Protein AF-A0A9J6BD45-F1 (afdb_monomer_lite)

Structure (mmCIF, N/CA/C/O backbone):
data_AF-A0A9J6BD45-F1
#
_entry.id   AF-A0A9J6BD45-F1
#
loop_
_atom_site.group_PDB
_atom_site.id
_atom_site.type_symbol
_atom_site.label_atom_id
_atom_site.label_alt_id
_atom_site.label_comp_id
_atom_site.label_asym_id
_atom_site.label_entity_id
_atom_site.label_seq_id
_atom_site.pdbx_PDB_ins_code
_atom_site.Cartn_x
_atom_site.Cartn_y
_atom_site.Cartn_z
_atom_site.occupancy
_atom_site.B_iso_or_equiv
_atom_site.auth_seq_id
_atom_site.auth_comp_id
_atom_site.auth_asym_id
_atom_site.auth_atom_id
_atom_site.pdbx_PDB_model_num
ATOM 1 N N . MET A 1 1 ? -12.258 -20.167 32.793 1.00 43.69 1 MET A N 1
ATOM 2 C CA . MET A 1 1 ? -11.867 -18.745 32.753 1.00 43.69 1 MET A CA 1
ATOM 3 C C . MET A 1 1 ? -11.374 -18.462 31.351 1.00 43.69 1 MET A C 1
ATOM 5 O O . MET A 1 1 ? -10.321 -18.962 31.007 1.00 43.69 1 MET A O 1
ATOM 9 N N . GLU A 1 2 ? -12.124 -17.722 30.542 1.00 37.53 2 GLU A N 1
ATOM 10 C CA . GLU A 1 2 ? -11.587 -17.156 29.301 1.00 37.53 2 GLU A CA 1
ATOM 11 C C . GLU A 1 2 ? -12.403 -15.904 28.984 1.00 37.53 2 GLU A C 1
ATOM 13 O O . GLU A 1 2 ? -13.541 -15.961 28.519 1.00 37.53 2 GLU A O 1
ATOM 18 N N . LYS A 1 3 ? -11.871 -14.748 29.385 1.00 37.03 3 LYS A N 1
ATOM 19 C CA . LYS A 1 3 ? -12.479 -13.459 29.067 1.00 37.03 3 LYS A CA 1
ATOM 20 C C . LYS A 1 3 ? -12.136 -13.164 27.607 1.00 37.03 3 LYS A C 1
ATOM 22 O O . LYS A 1 3 ? -11.042 -12.687 27.330 1.00 37.03 3 LYS A O 1
ATOM 27 N N . LYS A 1 4 ? -13.060 -13.436 26.677 1.00 37.62 4 LYS A N 1
ATOM 28 C CA . LYS A 1 4 ? -13.018 -12.829 25.338 1.00 37.62 4 LYS A CA 1
ATOM 29 C C . LYS A 1 4 ? -13.137 -11.320 25.531 1.00 37.62 4 LYS A C 1
ATOM 31 O O . LYS A 1 4 ? -14.224 -10.817 25.817 1.00 37.62 4 LYS A O 1
ATOM 36 N N . SER A 1 5 ? -12.005 -10.626 25.457 1.00 43.41 5 SER A N 1
ATOM 37 C CA . SER A 1 5 ? -11.968 -9.170 25.473 1.00 43.41 5 SER A CA 1
ATOM 38 C C . SER A 1 5 ? -12.724 -8.696 24.238 1.00 43.41 5 SER A C 1
ATOM 40 O O . SER A 1 5 ? -12.263 -8.873 23.112 1.00 43.41 5 SER A O 1
ATOM 42 N N . LYS A 1 6 ? -13.944 -8.190 24.437 1.00 41.09 6 LYS A N 1
ATOM 43 C CA . LYS A 1 6 ? -14.666 -7.467 23.395 1.00 41.09 6 LYS A CA 1
ATOM 44 C C . LYS A 1 6 ? -13.800 -6.255 23.092 1.00 41.09 6 LYS A C 1
ATOM 46 O O . LYS A 1 6 ? -13.668 -5.391 23.954 1.00 41.09 6 LYS A O 1
ATOM 51 N N . ASN A 1 7 ? -13.160 -6.252 21.925 1.00 47.22 7 ASN A N 1
ATOM 52 C CA . ASN A 1 7 ? -12.361 -5.134 21.455 1.00 47.22 7 ASN A CA 1
ATOM 53 C C . ASN A 1 7 ? -13.336 -3.967 21.265 1.00 47.22 7 ASN A C 1
ATOM 55 O O . ASN A 1 7 ? -14.047 -3.881 20.267 1.00 47.22 7 ASN A O 1
ATOM 59 N N . GLN A 1 8 ? -13.503 -3.166 22.314 1.00 48.44 8 GLN A N 1
ATOM 60 C CA . GLN A 1 8 ? -14.312 -1.966 22.279 1.00 48.44 8 GLN A CA 1
ATOM 61 C C . GLN A 1 8 ? -13.598 -1.046 21.302 1.00 48.44 8 GLN A C 1
ATOM 63 O O . GLN A 1 8 ? -12.519 -0.556 21.620 1.00 48.44 8 GLN A O 1
ATOM 68 N N . ALA A 1 9 ? -14.161 -0.895 20.101 1.00 58.53 9 ALA A N 1
ATOM 69 C CA . ALA A 1 9 ? -13.656 0.027 19.101 1.00 58.53 9 ALA A CA 1
ATOM 70 C C . ALA A 1 9 ? -13.528 1.395 19.773 1.00 58.53 9 ALA A C 1
ATOM 72 O O . ALA A 1 9 ? -14.531 2.048 20.079 1.00 58.53 9 ALA A O 1
ATOM 73 N N . ILE A 1 10 ? -12.291 1.781 20.089 1.00 56.69 10 ILE A N 1
ATOM 74 C CA . ILE A 1 10 ? -11.979 3.149 20.463 1.00 56.69 10 ILE A CA 1
ATOM 75 C C . ILE A 1 10 ? -12.428 3.942 19.245 1.00 56.69 10 ILE A C 1
ATOM 77 O O . ILE A 1 10 ? -11.870 3.769 18.163 1.00 56.69 10 ILE A O 1
ATOM 81 N N . ARG A 1 11 ? -13.502 4.724 19.390 1.00 59.75 11 ARG A N 1
ATOM 82 C CA . ARG A 1 11 ? -13.937 5.655 18.351 1.00 59.75 11 ARG A CA 1
ATOM 83 C C . ARG A 1 11 ? -12.852 6.715 18.271 1.00 59.75 11 ARG A C 1
ATOM 85 O O . ARG A 1 11 ? -12.879 7.690 19.011 1.00 59.75 11 ARG A O 1
ATOM 92 N N . ASN A 1 12 ? -11.831 6.423 17.478 1.00 62.75 12 ASN A N 1
ATOM 93 C CA . ASN A 1 12 ? -10.694 7.292 17.294 1.00 62.75 12 ASN A CA 1
ATOM 94 C C . ASN A 1 12 ? -11.179 8.425 16.392 1.00 62.75 12 ASN A C 1
ATOM 96 O O . ASN A 1 12 ? -11.493 8.208 15.227 1.00 62.75 12 ASN A O 1
ATOM 100 N N . GLU A 1 13 ? -11.341 9.609 16.973 1.00 82.69 13 GLU A N 1
ATOM 101 C CA . GLU A 1 13 ? -11.826 10.803 16.268 1.00 82.69 13 GLU A CA 1
ATOM 102 C C . GLU A 1 13 ? -10.762 11.356 15.303 1.00 82.69 13 GLU A C 1
ATOM 104 O O . GLU A 1 13 ? -11.057 12.165 14.425 1.00 82.69 13 GLU A O 1
ATOM 109 N N . CYS A 1 14 ? -9.513 10.910 15.470 1.00 87.38 14 CYS A N 1
ATOM 110 C CA . CYS A 1 14 ? -8.401 11.213 14.586 1.00 87.38 14 CYS A CA 1
ATOM 111 C C . CYS A 1 14 ? -8.625 10.623 13.189 1.00 87.38 14 CYS A C 1
ATOM 113 O O . CYS A 1 14 ? -9.105 9.501 13.038 1.00 87.38 14 CYS A O 1
ATOM 115 N N . VAL A 1 15 ? -8.201 11.368 12.165 1.00 90.75 15 VAL A N 1
ATOM 116 C CA . VAL A 1 15 ? -8.173 10.882 10.780 1.00 90.75 15 VAL A CA 1
ATOM 117 C C . VAL A 1 15 ? -7.337 9.608 1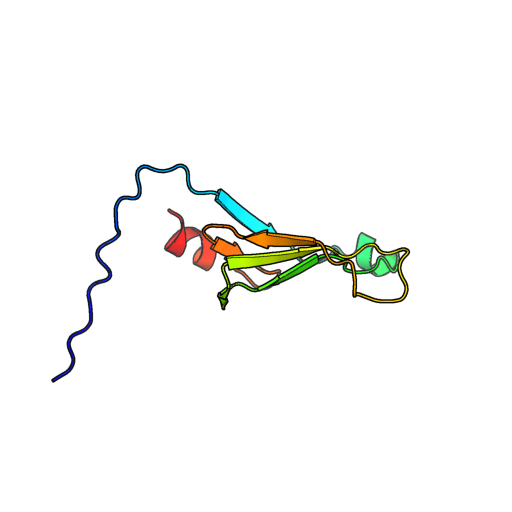0.715 1.00 90.75 15 VAL A C 1
ATOM 119 O O . VAL A 1 15 ? -6.148 9.642 11.026 1.00 90.75 15 VAL A O 1
ATOM 122 N N . GLN A 1 16 ? -7.958 8.513 10.281 1.00 91.19 16 GLN A N 1
ATOM 123 C CA . GLN A 1 16 ? -7.266 7.250 10.052 1.00 91.19 16 GLN A CA 1
ATOM 124 C C . GLN A 1 16 ? -6.608 7.255 8.672 1.00 91.19 16 GLN A C 1
ATOM 126 O O . GLN A 1 16 ? -7.248 7.561 7.661 1.00 91.19 16 GLN A O 1
ATOM 131 N N . VAL A 1 17 ? -5.327 6.900 8.626 1.00 95.00 17 VAL A N 1
ATOM 132 C CA . VAL A 1 17 ? -4.538 6.806 7.398 1.00 95.00 17 VAL A CA 1
ATOM 133 C C . VAL A 1 17 ? -4.097 5.366 7.203 1.00 95.00 17 VAL A C 1
ATOM 135 O O . VAL A 1 17 ? -3.400 4.782 8.031 1.00 95.00 17 VAL A O 1
ATOM 138 N N . ILE A 1 18 ? -4.491 4.804 6.065 1.00 94.75 18 ILE A N 1
ATOM 139 C CA . ILE A 1 18 ? -4.298 3.395 5.736 1.00 94.75 18 ILE A CA 1
ATOM 140 C C . ILE A 1 18 ? -3.581 3.285 4.397 1.00 94.75 18 ILE A C 1
ATOM 142 O O . ILE A 1 18 ? -3.863 4.040 3.463 1.00 94.75 18 ILE A O 1
ATOM 146 N N . VAL A 1 19 ? -2.679 2.310 4.283 1.00 97.44 19 VAL A N 1
ATOM 147 C CA . VAL A 1 19 ? -1.962 2.027 3.034 1.00 97.44 19 VAL A CA 1
ATOM 148 C C . VAL A 1 19 ? -2.269 0.624 2.534 1.00 97.44 19 VAL A C 1
ATOM 150 O O . VAL A 1 19 ? -2.183 -0.349 3.273 1.00 97.44 19 VAL A O 1
ATOM 153 N N . ARG A 1 20 ? -2.554 0.497 1.236 1.00 96.81 20 ARG A N 1
ATOM 154 C CA . ARG A 1 20 ? -2.678 -0.795 0.557 1.00 96.81 20 ARG A CA 1
ATOM 155 C C . ARG A 1 20 ? -1.719 -0.879 -0.619 1.00 96.81 20 ARG A C 1
ATOM 157 O O . ARG A 1 20 ? -1.782 -0.064 -1.538 1.00 96.81 20 ARG A O 1
ATOM 164 N N . CYS A 1 21 ? -0.883 -1.909 -0.625 1.00 97.25 21 CYS A N 1
ATOM 165 C CA . CYS A 1 21 ? -0.030 -2.238 -1.757 1.00 97.25 21 CYS A CA 1
ATOM 166 C C . CYS A 1 21 ? -0.684 -3.342 -2.596 1.00 97.25 21 CYS A C 1
ATOM 168 O O . CYS A 1 21 ? -0.966 -4.429 -2.096 1.00 97.25 21 CYS A O 1
ATOM 170 N N . ARG A 1 22 ? -0.945 -3.068 -3.879 1.00 96.12 22 ARG A N 1
ATOM 171 C CA . ARG A 1 22 ? -1.450 -4.083 -4.816 1.00 96.12 22 ARG A CA 1
ATOM 172 C C . ARG A 1 22 ? -0.327 -5.039 -5.255 1.00 96.12 22 ARG A C 1
ATOM 174 O O . ARG A 1 22 ? 0.832 -4.627 -5.270 1.00 96.12 22 ARG A O 1
ATOM 181 N N . PRO A 1 23 ? -0.652 -6.259 -5.718 1.00 96.44 23 PRO A N 1
ATOM 182 C CA . PRO A 1 23 ? 0.303 -7.083 -6.454 1.00 96.44 23 PRO A CA 1
ATOM 183 C C . PRO A 1 23 ? 0.869 -6.352 -7.681 1.00 96.44 23 PRO A C 1
ATOM 185 O O . PRO A 1 23 ? 0.189 -5.509 -8.285 1.00 96.44 23 PRO A O 1
ATOM 188 N N . GLN A 1 24 ? 2.088 -6.713 -8.091 1.00 96.19 24 GLN A N 1
ATOM 189 C CA . GLN A 1 24 ? 2.626 -6.289 -9.384 1.00 96.19 24 GLN A CA 1
ATOM 190 C C . GLN A 1 24 ? 1.737 -6.822 -10.516 1.00 96.19 24 GLN A C 1
ATOM 192 O O . GLN A 1 24 ? 1.279 -7.962 -10.505 1.00 96.19 24 GLN A O 1
ATOM 197 N N . SER A 1 25 ? 1.472 -5.972 -11.496 1.00 97.12 25 SER A N 1
ATOM 198 C CA . SER A 1 25 ? 0.710 -6.306 -12.690 1.00 97.12 25 SER A CA 1
ATOM 199 C C . SER A 1 25 ? 1.565 -7.112 -13.663 1.00 97.12 25 SER A C 1
ATOM 201 O O . SER A 1 25 ? 2.792 -7.006 -13.677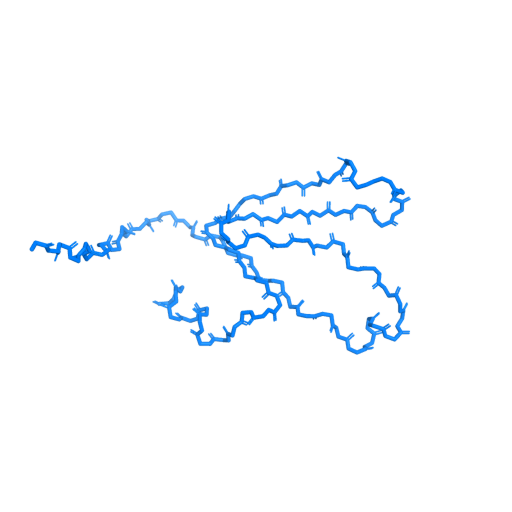 1.00 97.12 25 SER A O 1
ATOM 203 N N . ASN A 1 26 ? 0.911 -7.840 -14.569 1.00 97.75 26 ASN A N 1
ATOM 204 C CA . ASN A 1 26 ? 1.601 -8.619 -15.600 1.00 97.75 26 ASN A CA 1
ATOM 205 C C . ASN A 1 26 ? 2.548 -7.768 -16.461 1.00 97.75 26 ASN A C 1
ATOM 207 O O . ASN A 1 26 ? 3.593 -8.254 -16.877 1.00 97.75 26 ASN A O 1
ATOM 211 N N . LYS A 1 27 ? 2.214 -6.491 -16.704 1.00 98.12 27 LYS A N 1
ATOM 212 C CA . LYS A 1 27 ? 3.085 -5.566 -17.448 1.00 98.12 27 LYS A CA 1
ATOM 213 C C . LYS A 1 27 ? 4.363 -5.240 -16.677 1.00 98.12 27 LYS A C 1
ATOM 215 O O . LYS A 1 27 ? 5.427 -5.173 -17.277 1.00 98.12 27 LYS A O 1
ATOM 220 N N . GLU A 1 28 ? 4.264 -5.055 -15.362 1.00 97.44 28 GLU A N 1
ATOM 221 C CA . GLU A 1 28 ? 5.424 -4.755 -14.514 1.00 97.44 28 GLU A CA 1
ATOM 222 C C . GLU A 1 28 ? 6.342 -5.970 -14.367 1.00 97.44 28 GLU A C 1
ATOM 224 O O . GLU A 1 28 ? 7.563 -5.828 -14.425 1.00 97.44 28 GLU A O 1
ATOM 229 N N . ILE A 1 29 ? 5.751 -7.162 -14.250 1.00 96.81 29 ILE A N 1
ATOM 230 C CA . ILE A 1 29 ? 6.487 -8.430 -14.221 1.00 96.81 29 ILE A CA 1
ATOM 231 C C . ILE A 1 29 ? 7.187 -8.664 -15.567 1.00 96.81 29 ILE A C 1
ATOM 233 O O . ILE A 1 29 ? 8.381 -8.950 -15.592 1.00 96.81 29 ILE A O 1
ATOM 237 N N . ALA A 1 30 ? 6.482 -8.480 -16.691 1.00 97.94 30 ALA A N 1
ATOM 238 C CA . ALA A 1 30 ? 7.056 -8.623 -18.032 1.00 97.94 30 ALA A CA 1
ATOM 239 C C . ALA A 1 30 ? 8.177 -7.606 -18.312 1.00 97.94 30 ALA A C 1
ATOM 241 O O . ALA A 1 30 ? 9.121 -7.914 -19.034 1.00 97.94 30 ALA A O 1
ATOM 242 N N . GLY A 1 31 ? 8.090 -6.413 -17.719 1.00 96.94 31 GLY A N 1
ATOM 243 C CA . GLY A 1 31 ? 9.135 -5.388 -17.764 1.00 96.94 31 GLY A CA 1
ATOM 244 C C . GLY A 1 31 ? 10.309 -5.628 -16.810 1.00 96.94 31 GLY A C 1
ATOM 245 O O . GLY A 1 31 ? 11.203 -4.787 -16.751 1.00 96.94 31 GLY A O 1
ATOM 246 N N . ALA A 1 32 ? 10.311 -6.734 -16.054 1.00 95.19 32 ALA A N 1
ATOM 247 C CA . ALA A 1 32 ? 11.314 -7.061 -15.039 1.00 95.19 32 ALA A CA 1
ATOM 248 C C . ALA A 1 32 ?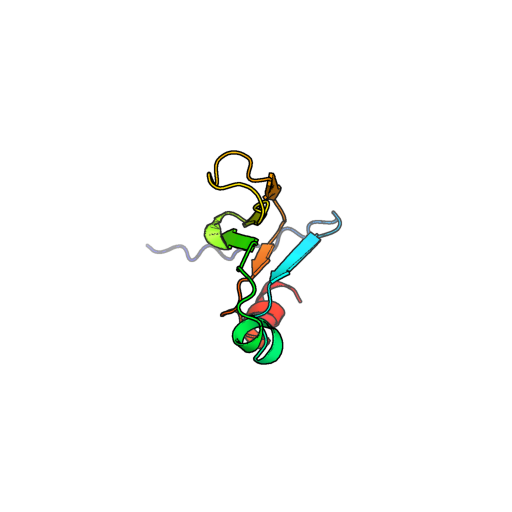 11.545 -5.928 -14.015 1.00 95.19 32 ALA A C 1
ATOM 250 O O . ALA A 1 32 ? 12.667 -5.700 -13.552 1.00 95.19 32 ALA A O 1
ATOM 251 N N . TYR A 1 33 ? 10.485 -5.199 -13.649 1.00 95.12 33 TYR A N 1
ATOM 252 C CA . TYR A 1 33 ? 10.593 -4.130 -12.661 1.00 95.12 33 TYR A CA 1
ATOM 253 C C . TYR A 1 33 ? 10.755 -4.693 -11.251 1.00 95.12 33 TYR A C 1
ATOM 255 O O . TYR A 1 33 ? 10.012 -5.573 -10.810 1.00 95.12 33 TYR A O 1
ATOM 263 N N . LYS A 1 34 ? 11.716 -4.134 -10.513 1.00 92.56 34 LYS A N 1
ATOM 264 C CA . LYS A 1 34 ? 11.979 -4.514 -9.125 1.00 92.56 34 LYS A CA 1
ATOM 265 C C . LYS A 1 34 ? 10.817 -4.088 -8.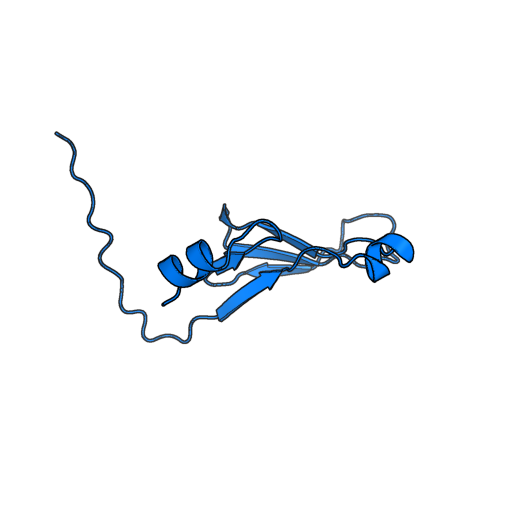229 1.00 92.56 34 LYS A C 1
ATOM 267 O O . LYS A 1 34 ? 10.375 -2.941 -8.284 1.00 92.56 34 LYS A O 1
ATOM 272 N N . GLN A 1 35 ? 10.394 -4.976 -7.336 1.00 93.19 35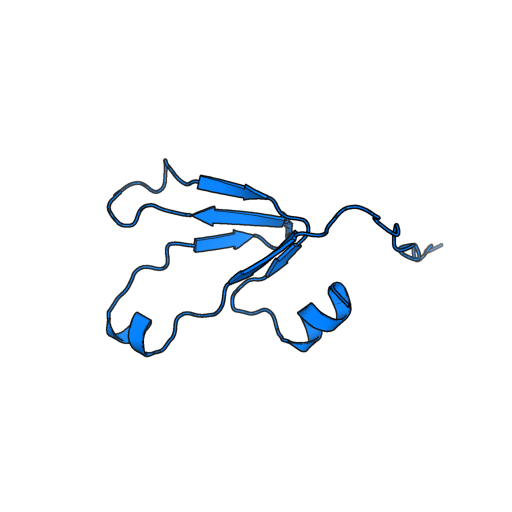 GLN A N 1
ATOM 273 C CA . GLN A 1 35 ? 9.545 -4.594 -6.215 1.00 93.19 35 GLN A CA 1
ATOM 274 C C . GLN A 1 35 ? 10.374 -3.795 -5.201 1.00 93.19 35 GLN A C 1
ATOM 276 O O . GLN A 1 35 ? 11.363 -4.287 -4.653 1.00 93.19 35 GLN A O 1
ATOM 281 N N . VAL A 1 36 ? 9.968 -2.546 -4.973 1.00 94.69 36 VAL A N 1
ATOM 282 C CA . VAL A 1 36 ? 10.664 -1.590 -4.093 1.00 94.69 36 VAL A CA 1
ATOM 283 C C . VAL A 1 36 ? 9.868 -1.224 -2.844 1.00 94.69 36 VAL A C 1
ATOM 285 O O . VAL A 1 36 ? 10.317 -0.384 -2.073 1.00 94.69 36 VAL A O 1
ATOM 288 N N . VAL A 1 37 ? 8.701 -1.832 -2.642 1.00 96.25 37 VAL A N 1
ATOM 289 C CA . VAL A 1 37 ? 7.876 -1.637 -1.448 1.00 96.25 37 VAL A CA 1
ATOM 290 C C . VAL A 1 37 ? 7.762 -2.969 -0.722 1.00 96.25 37 VAL A C 1
ATOM 292 O O . VAL A 1 37 ? 7.345 -3.966 -1.315 1.00 96.25 37 VAL A O 1
ATOM 295 N N . GLU A 1 38 ? 8.132 -2.967 0.551 1.00 95.75 38 GLU A N 1
ATOM 296 C CA . GLU A 1 38 ? 7.913 -4.069 1.484 1.00 95.75 38 GLU A CA 1
ATOM 297 C C . GLU A 1 38 ? 6.871 -3.630 2.511 1.00 95.75 38 GLU A C 1
ATOM 299 O O . GLU A 1 38 ? 6.913 -2.501 3.009 1.00 95.75 38 GLU A O 1
ATOM 304 N N . VAL A 1 39 ? 5.907 -4.500 2.797 1.00 97.62 39 VAL A N 1
ATOM 305 C CA . VAL A 1 39 ? 4.757 -4.174 3.644 1.00 97.62 39 VAL A CA 1
ATOM 306 C C . VAL A 1 39 ? 4.758 -5.095 4.849 1.00 97.62 39 VAL A C 1
ATOM 308 O O . VAL A 1 39 ? 4.831 -6.312 4.706 1.00 97.62 39 VAL A O 1
ATOM 311 N N . TYR A 1 40 ? 4.613 -4.515 6.037 1.00 97.19 40 TYR A N 1
ATOM 312 C CA . TYR A 1 40 ? 4.583 -5.234 7.304 1.00 97.19 40 TYR A CA 1
ATOM 313 C C . TYR A 1 40 ? 3.244 -4.998 8.021 1.00 97.19 40 TYR A C 1
ATOM 315 O O . TYR A 1 40 ? 3.191 -4.158 8.925 1.00 97.19 40 TYR A O 1
ATOM 323 N N . PRO A 1 41 ? 2.171 -5.744 7.674 1.00 95.50 41 PRO A N 1
ATOM 324 C CA . PRO A 1 41 ? 0.844 -5.595 8.288 1.00 95.50 41 PRO A CA 1
ATOM 325 C C . PRO A 1 41 ? 0.880 -5.657 9.815 1.00 95.50 41 PRO A C 1
ATOM 327 O O . PRO A 1 41 ? 0.395 -4.753 10.485 1.00 95.50 41 PRO A O 1
ATOM 330 N N . ASN A 1 42 ? 1.602 -6.637 10.369 1.00 94.06 42 ASN A N 1
ATOM 331 C CA . ASN A 1 42 ? 1.751 -6.827 11.819 1.00 94.06 42 ASN A CA 1
ATOM 332 C C . ASN A 1 42 ? 2.423 -5.648 12.549 1.00 94.06 42 ASN A C 1
ATOM 334 O O . ASN A 1 42 ? 2.398 -5.600 13.776 1.00 94.06 42 ASN A O 1
ATOM 338 N N . ARG A 1 43 ? 3.090 -4.744 11.819 1.00 94.69 43 ARG A N 1
ATOM 339 C CA . ARG A 1 43 ? 3.778 -3.566 12.369 1.00 94.69 43 ARG A CA 1
ATOM 340 C C . ARG A 1 43 ? 3.096 -2.250 11.991 1.00 94.69 43 ARG A C 1
ATOM 342 O O . ARG A 1 43 ? 3.579 -1.209 12.421 1.00 94.69 43 ARG A O 1
ATOM 349 N N . GLY A 1 44 ? 2.056 -2.276 11.152 1.00 96.25 44 GLY A N 1
ATOM 350 C CA . GLY A 1 44 ? 1.473 -1.057 10.585 1.00 96.25 44 GLY A CA 1
ATOM 351 C C . GLY A 1 44 ? 2.487 -0.237 9.778 1.00 96.25 44 GLY A C 1
ATOM 352 O O . GLY A 1 44 ? 2.428 0.987 9.792 1.00 96.25 44 GLY A O 1
ATOM 353 N N . ALA A 1 45 ? 3.466 -0.879 9.129 1.00 97.81 45 ALA A N 1
ATOM 354 C CA . ALA A 1 45 ? 4.602 -0.179 8.529 1.00 97.81 45 ALA A CA 1
ATOM 355 C C . ALA A 1 45 ? 4.911 -0.611 7.091 1.00 97.81 45 ALA A C 1
ATOM 357 O O . ALA A 1 45 ? 4.708 -1.767 6.716 1.00 97.81 45 ALA A O 1
ATOM 358 N N . ILE A 1 46 ? 5.468 0.311 6.305 1.00 98.00 46 ILE A N 1
ATOM 359 C CA . ILE A 1 46 ? 6.022 0.032 4.974 1.00 98.00 46 ILE A CA 1
ATOM 360 C C . ILE A 1 46 ? 7.473 0.496 4.887 1.00 98.00 46 ILE A C 1
ATOM 362 O O . ILE A 1 46 ? 7.849 1.517 5.466 1.00 98.00 46 ILE A O 1
ATOM 366 N N . GLU A 1 47 ? 8.267 -0.227 4.108 1.00 96.94 47 GLU A N 1
ATOM 367 C CA . GLU A 1 47 ? 9.624 0.159 3.741 1.00 96.94 47 GLU A CA 1
ATOM 368 C C . GLU A 1 47 ? 9.713 0.383 2.232 1.00 96.94 47 GLU A C 1
ATOM 370 O O . GLU A 1 47 ? 9.246 -0.438 1.441 1.00 96.94 47 GLU A O 1
ATOM 375 N N . ILE A 1 48 ? 10.321 1.500 1.833 1.00 96.06 48 ILE A N 1
ATOM 376 C CA . ILE A 1 48 ? 10.539 1.855 0.428 1.00 96.06 48 ILE A CA 1
ATOM 377 C C . ILE A 1 48 ? 12.039 1.879 0.140 1.00 96.06 48 ILE A C 1
ATOM 379 O O . ILE A 1 48 ? 12.796 2.584 0.815 1.00 96.06 48 ILE A O 1
ATOM 383 N N . PHE A 1 49 ? 12.458 1.137 -0.885 1.00 94.56 49 PHE A N 1
ATOM 384 C CA . PHE A 1 49 ? 13.854 1.012 -1.310 1.00 94.56 49 PHE A CA 1
ATOM 385 C C . PHE A 1 49 ? 14.141 1.848 -2.557 1.00 94.56 49 PHE A C 1
ATOM 387 O O . PHE A 1 49 ? 13.316 1.953 -3.465 1.00 94.56 49 PHE A O 1
ATOM 394 N N . ASN A 1 50 ? 15.351 2.394 -2.642 1.00 92.12 50 ASN A N 1
ATOM 395 C CA . ASN A 1 50 ? 15.851 2.987 -3.874 1.00 92.12 50 ASN A CA 1
ATOM 396 C C . ASN A 1 50 ? 16.299 1.866 -4.837 1.00 92.12 50 ASN A C 1
ATOM 398 O O . ASN A 1 50 ? 17.208 1.111 -4.492 1.00 92.12 50 ASN A O 1
ATOM 402 N N . PRO A 1 51 ? 15.715 1.730 -6.044 1.00 90.06 51 PRO A N 1
ATOM 403 C CA . PRO A 1 51 ? 16.071 0.653 -6.975 1.00 90.06 51 PRO A CA 1
ATOM 404 C C . PRO A 1 51 ? 17.503 0.744 -7.531 1.00 90.06 51 PRO A C 1
ATOM 406 O O . PRO A 1 51 ? 18.000 -0.260 -8.062 1.00 90.06 51 PRO A O 1
ATOM 409 N N . ASN A 1 52 ? 18.130 1.924 -7.424 1.00 89.25 52 ASN A N 1
ATOM 410 C CA . ASN A 1 52 ? 19.494 2.206 -7.881 1.00 89.25 52 ASN A CA 1
ATOM 411 C C . ASN A 1 52 ? 20.559 1.880 -6.825 1.00 89.25 52 ASN A C 1
ATOM 413 O O . ASN A 1 52 ? 21.740 1.832 -7.155 1.00 89.25 52 ASN A O 1
ATOM 417 N N . GLU A 1 53 ? 20.162 1.667 -5.571 1.00 86.75 53 GLU A N 1
ATOM 418 C CA . GLU A 1 53 ? 21.090 1.279 -4.513 1.00 86.75 53 GLU A CA 1
ATOM 419 C C . GLU A 1 53 ? 21.253 -0.241 -4.480 1.00 86.75 53 GLU A C 1
ATOM 421 O O . GLU A 1 53 ? 20.285 -1.003 -4.538 1.00 86.75 53 GLU A O 1
ATOM 426 N N . THR A 1 54 ? 22.507 -0.687 -4.400 1.00 77.00 54 THR A N 1
ATOM 427 C CA . THR A 1 54 ? 22.846 -2.114 -4.326 1.00 77.00 54 THR A CA 1
ATOM 428 C C . THR A 1 54 ? 22.557 -2.680 -2.937 1.00 77.00 54 THR A C 1
ATOM 430 O O . THR A 1 54 ? 22.154 -3.836 -2.812 1.00 77.00 54 THR A O 1
ATOM 433 N N . THR A 1 55 ? 22.737 -1.868 -1.892 1.00 78.69 55 THR A N 1
ATOM 434 C CA . THR A 1 55 ? 22.439 -2.240 -0.508 1.00 78.69 55 THR A CA 1
ATOM 435 C C . THR A 1 55 ? 21.061 -1.703 -0.122 1.00 78.69 5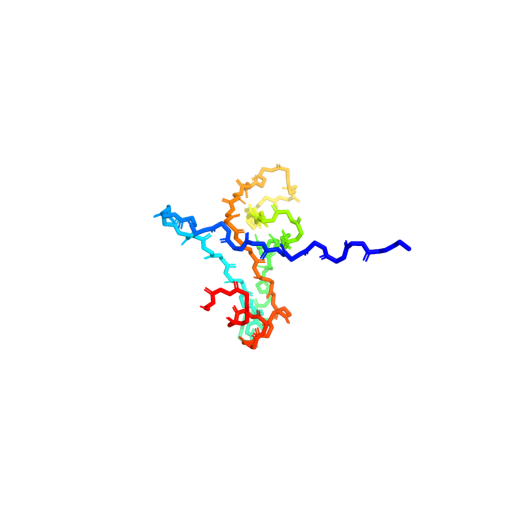5 THR A C 1
ATOM 437 O O . THR A 1 55 ? 20.708 -0.564 -0.409 1.00 78.69 55 THR A O 1
ATOM 440 N N . ARG A 1 56 ? 20.241 -2.522 0.547 1.00 79.44 56 ARG A N 1
ATOM 441 C CA . ARG A 1 56 ? 18.913 -2.113 1.053 1.00 79.44 56 ARG A CA 1
ATOM 442 C C . ARG A 1 56 ? 19.000 -1.304 2.359 1.00 79.44 56 ARG A C 1
ATOM 444 O O . ARG A 1 56 ? 18.071 -1.319 3.163 1.00 79.44 56 ARG A O 1
ATOM 451 N N . GLU A 1 57 ? 20.126 -0.639 2.590 1.00 80.62 57 GLU A N 1
ATOM 452 C CA . GLU A 1 57 ? 20.457 -0.011 3.871 1.00 80.62 57 GLU A CA 1
ATOM 453 C C . GLU A 1 57 ? 19.765 1.346 4.050 1.00 80.62 57 GLU A C 1
ATOM 455 O O . GLU A 1 57 ? 19.263 1.617 5.138 1.00 80.62 57 GLU A O 1
ATOM 460 N N . ASN A 1 58 ? 19.607 2.149 2.987 1.00 85.38 58 ASN A N 1
ATOM 461 C CA . ASN A 1 58 ? 18.921 3.453 3.057 1.00 85.38 58 ASN A CA 1
ATOM 462 C C . ASN A 1 58 ? 17.425 3.363 2.725 1.00 85.38 58 ASN A C 1
ATOM 464 O O . ASN A 1 58 ? 16.875 4.151 1.949 1.00 85.38 58 ASN A O 1
ATOM 468 N N . LYS A 1 59 ? 16.741 2.373 3.296 1.00 92.69 59 LYS A N 1
ATOM 469 C CA . LYS A 1 59 ? 15.289 2.241 3.144 1.00 92.69 59 LYS A CA 1
ATOM 470 C C . LYS A 1 59 ? 14.550 3.314 3.943 1.00 92.69 59 LYS A C 1
ATOM 472 O O . LYS A 1 59 ? 14.928 3.645 5.066 1.00 92.69 59 LYS A O 1
ATOM 477 N N . LYS A 1 60 ? 13.463 3.836 3.378 1.00 95.50 60 LYS A N 1
ATOM 478 C CA . LYS A 1 60 ? 12.571 4.768 4.080 1.00 95.50 60 LYS A CA 1
ATOM 479 C C . LYS A 1 60 ? 11.451 3.987 4.752 1.00 95.50 60 LYS A C 1
ATOM 481 O O . LYS A 1 60 ? 10.720 3.283 4.062 1.00 95.50 60 LYS A O 1
ATOM 486 N N . LEU A 1 61 ? 11.330 4.127 6.070 1.00 96.69 61 LEU A N 1
ATOM 487 C CA . LEU A 1 61 ? 10.297 3.493 6.886 1.00 96.69 61 LEU A CA 1
ATOM 488 C C . LEU A 1 61 ? 9.173 4.491 7.179 1.00 96.69 61 LEU A C 1
ATOM 490 O O . LEU A 1 61 ? 9.439 5.599 7.642 1.00 96.69 61 LEU A O 1
ATOM 494 N N . PHE A 1 62 ? 7.930 4.074 6.958 1.00 98.12 62 PHE A N 1
ATOM 495 C CA . PHE A 1 62 ? 6.734 4.838 7.312 1.00 98.12 62 PHE A CA 1
ATOM 496 C C . PHE A 1 62 ? 5.766 3.960 8.100 1.00 98.12 62 PHE A C 1
ATOM 498 O O . PHE A 1 62 ? 5.662 2.763 7.830 1.00 98.12 62 PHE A O 1
ATOM 505 N N . THR A 1 63 ? 5.050 4.559 9.049 1.00 97.81 63 THR A N 1
ATOM 506 C CA . THR A 1 63 ? 4.050 3.894 9.894 1.00 97.81 63 THR A CA 1
ATOM 507 C C . THR A 1 63 ? 2.678 4.524 9.694 1.00 97.81 63 THR A C 1
ATOM 509 O O . THR A 1 63 ? 2.574 5.740 9.539 1.00 97.81 63 THR A O 1
ATOM 512 N N . TYR A 1 64 ? 1.645 3.694 9.731 1.00 96.88 64 TYR A N 1
ATOM 513 C CA . TYR A 1 64 ? 0.249 4.038 9.479 1.00 96.88 64 TYR A CA 1
ATOM 514 C C . TYR A 1 64 ? -0.654 3.300 10.471 1.00 96.88 64 TYR A C 1
ATOM 516 O O . TYR A 1 64 ? -0.192 2.395 11.168 1.00 96.88 64 TYR A O 1
ATOM 524 N N . ASP A 1 65 ? -1.940 3.651 10.508 1.00 94.62 65 ASP A N 1
ATOM 525 C CA . ASP A 1 65 ? -2.911 2.981 11.382 1.00 94.62 65 ASP A CA 1
ATOM 526 C C . ASP A 1 65 ? -3.124 1.516 10.972 1.00 94.62 65 ASP A C 1
ATOM 528 O O . ASP A 1 65 ? -3.237 0.639 11.824 1.00 94.62 65 ASP A O 1
ATOM 532 N N . ALA A 1 66 ? -3.116 1.244 9.663 1.00 94.81 66 ALA A N 1
ATOM 533 C CA . ALA A 1 66 ? -3.113 -0.104 9.105 1.00 94.81 66 ALA A CA 1
ATOM 534 C C . ALA A 1 66 ? -2.388 -0.137 7.754 1.00 94.81 66 ALA A C 1
ATOM 536 O O . ALA A 1 66 ? -2.402 0.833 6.985 1.00 94.81 66 ALA A O 1
ATOM 537 N N . VAL A 1 67 ? -1.764 -1.277 7.445 1.00 97.44 67 VAL A N 1
ATOM 538 C CA . VAL A 1 67 ? -1.127 -1.514 6.145 1.00 97.44 67 VAL A CA 1
ATOM 539 C C . VAL A 1 67 ? -1.487 -2.894 5.604 1.00 97.44 67 VAL A C 1
ATOM 541 O O . VAL A 1 67 ? -1.464 -3.887 6.327 1.00 97.44 67 VAL A O 1
ATOM 544 N N . TYR A 1 68 ? -1.764 -2.960 4.305 1.00 97.12 68 TYR A N 1
ATOM 545 C CA . TYR A 1 68 ? -2.225 -4.164 3.621 1.00 97.12 68 TYR A CA 1
ATOM 546 C C . TYR A 1 68 ? -1.295 -4.521 2.466 1.00 97.12 68 TYR A C 1
ATOM 548 O O . TYR A 1 68 ? -0.986 -3.678 1.618 1.00 97.12 68 TYR A O 1
ATOM 556 N N . ASN A 1 69 ? -0.844 -5.774 2.433 1.00 95.12 69 ASN A N 1
ATOM 557 C CA . ASN A 1 69 ? 0.020 -6.295 1.377 1.00 95.12 69 ASN A CA 1
ATOM 558 C C . ASN A 1 69 ? -0.797 -6.772 0.156 1.00 95.12 69 ASN A C 1
ATOM 560 O O . ASN A 1 69 ? -2.024 -6.660 0.106 1.00 95.12 69 ASN A O 1
ATOM 564 N N . SER A 1 70 ? -0.098 -7.338 -0.829 1.00 93.81 70 SER A N 1
ATOM 565 C CA . SER A 1 70 ? -0.680 -7.853 -2.073 1.00 93.81 70 SER A CA 1
ATOM 566 C C . SER A 1 70 ? -1.675 -9.004 -1.884 1.00 93.81 70 SER A C 1
ATOM 568 O O . SER A 1 70 ? -2.476 -9.265 -2.778 1.00 93.81 70 SER A O 1
ATOM 570 N N . GLU A 1 71 ? -1.626 -9.691 -0.746 1.00 94.56 71 GLU A N 1
ATOM 571 C CA . GLU A 1 71 ? -2.472 -10.846 -0.431 1.00 94.56 71 GLU A CA 1
ATOM 572 C C . GLU A 1 71 ? -3.792 -10.429 0.237 1.00 94.56 71 GLU A C 1
ATOM 574 O O . GLU A 1 71 ? -4.719 -11.233 0.342 1.00 94.56 71 GLU A O 1
ATOM 579 N N . ALA A 1 72 ? -3.909 -9.167 0.665 1.00 94.62 72 ALA A N 1
ATOM 580 C CA . ALA A 1 72 ? -5.097 -8.658 1.330 1.00 94.62 72 ALA A CA 1
ATOM 581 C C . ALA A 1 72 ? -6.317 -8.633 0.392 1.00 94.62 72 ALA A C 1
ATOM 583 O O . ALA A 1 72 ? -6.339 -7.965 -0.655 1.00 94.62 72 ALA A O 1
ATOM 584 N N . THR A 1 73 ? -7.370 -9.338 0.809 1.00 95.75 73 THR A N 1
ATOM 585 C CA . THR A 1 73 ? -8.632 -9.416 0.071 1.00 95.75 73 THR A CA 1
ATOM 586 C C . THR A 1 73 ? -9.487 -8.171 0.294 1.00 95.75 73 THR A C 1
ATOM 588 O O . THR A 1 73 ? -9.370 -7.484 1.307 1.00 95.75 73 THR A O 1
ATOM 591 N N . GLN A 1 74 ? -10.389 -7.888 -0.651 1.00 94.75 74 GLN A N 1
ATOM 592 C CA . GLN A 1 74 ? -11.364 -6.800 -0.505 1.00 94.75 74 GLN A CA 1
ATOM 593 C C . GLN A 1 74 ? -12.193 -6.943 0.773 1.00 94.75 74 GLN A C 1
ATOM 595 O O . GLN A 1 74 ? -12.415 -5.955 1.462 1.00 94.75 74 GLN A O 1
ATOM 600 N N . GLN A 1 75 ? -12.630 -8.171 1.066 1.00 94.88 75 GLN A N 1
ATOM 601 C CA . GLN A 1 75 ? -13.466 -8.458 2.224 1.00 94.88 75 GLN A CA 1
ATOM 602 C C . GLN A 1 75 ? -12.710 -8.190 3.524 1.00 94.88 75 GLN A C 1
ATOM 604 O O . GLN A 1 75 ? -13.221 -7.477 4.373 1.00 94.88 75 GLN A O 1
ATOM 609 N N . ALA A 1 76 ? -11.470 -8.677 3.639 1.00 91.56 76 ALA A N 1
ATOM 610 C CA . ALA A 1 76 ? -10.661 -8.471 4.838 1.00 91.56 76 ALA A CA 1
ATOM 611 C C . ALA A 1 76 ? -10.433 -6.981 5.140 1.00 91.56 76 ALA A C 1
ATOM 613 O O . ALA A 1 76 ? -10.536 -6.569 6.287 1.00 91.56 76 ALA A O 1
ATOM 614 N N . ILE A 1 77 ? -10.171 -6.168 4.109 1.00 92.50 77 ILE A N 1
ATOM 615 C CA . ILE A 1 77 ? -9.999 -4.718 4.281 1.00 92.50 77 ILE A CA 1
ATOM 616 C C . ILE A 1 77 ? -11.324 -4.058 4.671 1.00 92.50 77 ILE A C 1
ATOM 618 O O . ILE A 1 77 ? -11.340 -3.194 5.536 1.00 92.50 77 ILE A O 1
ATOM 622 N N . TYR A 1 78 ? -12.436 -4.448 4.043 1.00 92.88 78 TYR A N 1
ATOM 623 C CA . TYR A 1 78 ? -13.749 -3.899 4.376 1.00 92.88 78 TYR A CA 1
ATOM 624 C C . TYR A 1 78 ? -14.126 -4.189 5.833 1.00 92.88 78 TYR A C 1
ATOM 626 O O . TYR A 1 78 ? -14.490 -3.266 6.548 1.00 92.88 78 TYR A O 1
ATOM 634 N N . ASP A 1 79 ? -13.967 -5.438 6.275 1.00 91.31 79 ASP A N 1
ATOM 635 C CA . ASP A 1 79 ? -14.337 -5.882 7.625 1.00 91.31 79 ASP A CA 1
ATOM 636 C C . ASP A 1 79 ? -13.515 -5.203 8.734 1.00 91.31 79 ASP A C 1
ATOM 638 O O . ASP A 1 79 ? -13.959 -5.138 9.880 1.00 91.31 79 ASP A O 1
ATOM 642 N N . GLU A 1 80 ? -12.303 -4.739 8.419 1.00 87.06 80 GLU A N 1
ATOM 643 C CA . GLU A 1 80 ? -11.415 -4.084 9.382 1.00 87.06 80 GLU A CA 1
ATOM 644 C C . GLU A 1 80 ? -11.551 -2.554 9.385 1.00 87.06 80 GLU A C 1
ATOM 646 O O . GLU A 1 80 ? -11.338 -1.925 10.421 1.00 87.06 80 GLU A O 1
ATOM 651 N N . VAL A 1 81 ? -11.890 -1.949 8.243 1.00 84.19 81 VAL A N 1
ATOM 652 C CA . VAL A 1 81 ? -11.808 -0.491 8.041 1.00 84.19 81 VAL A CA 1
ATOM 653 C C . VAL A 1 81 ? -13.171 0.208 8.036 1.00 84.19 81 VAL A C 1
ATOM 655 O O . VAL A 1 81 ? -13.224 1.405 8.325 1.00 84.19 81 VAL A O 1
ATOM 658 N N . VAL A 1 82 ? -14.255 -0.489 7.683 1.00 81.00 82 VAL A N 1
ATOM 659 C CA . VAL A 1 82 ? -15.606 0.089 7.515 1.00 81.00 82 VAL A CA 1
ATOM 660 C C . VAL A 1 82 ? -16.527 -0.334 8.652 1.00 81.00 82 VAL A C 1
ATOM 662 O O . VAL A 1 82 ? -17.190 0.566 9.217 1.00 81.00 82 VAL A O 1
#

Radius of gyration: 16.66 Å; chains: 1; bounding box: 38×30×51 Å

pLDDT: mean 86.64, std 17.12, range [37.03, 98.12]

Foldseek 3Di:
DDPPPPPPPPPPPDDFDEEEDADDDPVCVVVVPDDQWDWDQVQQKIWGADPPDPDRPPIDMDHGPGYYYNPDDPVNCVVVPD

Secondary structure (DSSP, 8-state):
-------------SPP-EEEPPPPPHHHHHTTPPP-EEEEGGGTEEEE--TT-SSGGGPEEEE-SEEE-TT--HHHHHHHH-

InterPro domains:
  IPR001752 Kinesin motor domain [PS50067] (14-82)
  IPR027417 P-loop containing nucleoside triphosphate hydrolase [SSF52540] (12-81)
  IPR027640 Kinesin-like protein [PTHR47969] (4-82)
  IPR036961 Kinesin motor domain superfamily [G3DSA:3.40.850.10] (12-82)

Sequence (82 aa):
MEKKSKNQAIRNECVQVIVRCRPQSNKEIAGAYKQVVEVYPNRGAIEIFNPNETTRENKKLFTYDAVYNSEATQQAIYDEVV

Organism: Polypedilum vanderplanki (NCBI:txid319348)